Protein AF-A0A2T2RKQ8-F1 (afdb_monomer_lite)

Foldseek 3Di:
DLVVLVVVLVVLVVLLVVLVVCLVPPPDPVSNVVSVVSNLVSVLSNLQSVCVNVVNNVVSPVVSVVSVCCVVVVVVVVVCVVVVVPPD

Radius of gyration: 16.32 Å; chains: 1; bounding box: 51×25×38 Å

Structure (mmCIF, N/CA/C/O backbone):
data_AF-A0A2T2RKQ8-F1
#
_entry.id   AF-A0A2T2RKQ8-F1
#
loop_
_atom_site.group_PDB
_atom_site.id
_atom_site.type_symbol
_atom_site.label_atom_id
_atom_site.label_alt_id
_atom_site.label_comp_id
_atom_site.label_asym_id
_atom_site.label_entity_id
_atom_site.label_seq_id
_atom_site.pdbx_PDB_ins_code
_atom_site.Cartn_x
_atom_site.Cartn_y
_atom_site.Cartn_z
_atom_site.occupancy
_atom_site.B_iso_or_equiv
_atom_site.auth_seq_id
_atom_site.auth_comp_id
_atom_site.auth_asym_id
_atom_site.auth_atom_id
_atom_site.pdbx_PDB_model_num
ATOM 1 N N . MET A 1 1 ? -16.189 8.514 12.567 1.00 72.56 1 MET A N 1
ATOM 2 C CA . MET A 1 1 ? -14.834 7.951 12.357 1.00 72.56 1 MET A CA 1
ATOM 3 C C . MET A 1 1 ? -14.825 6.865 11.281 1.00 72.56 1 MET A C 1
ATOM 5 O O . MET A 1 1 ? -14.087 6.993 10.317 1.00 72.56 1 ME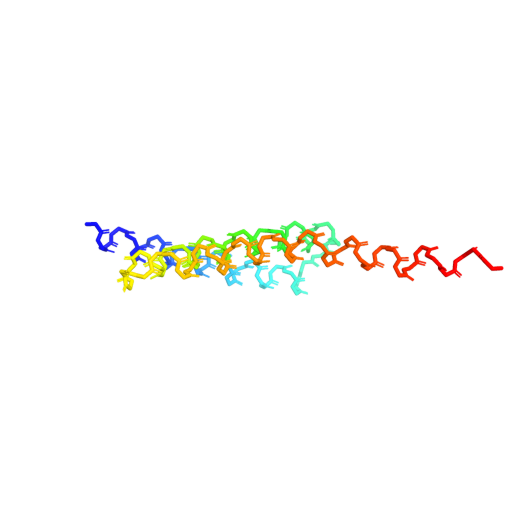T A O 1
ATOM 9 N N . SER A 1 2 ? -15.673 5.836 11.387 1.00 85.50 2 SER A N 1
ATOM 10 C CA . SER A 1 2 ? -15.723 4.707 10.439 1.00 85.50 2 SER A CA 1
ATOM 11 C C . SER A 1 2 ? -16.013 5.101 8.985 1.00 85.50 2 SER A C 1
ATOM 13 O O . SER A 1 2 ? -15.312 4.638 8.094 1.00 85.50 2 SER A O 1
ATOM 15 N N . ALA A 1 3 ? -16.978 5.991 8.729 1.00 90.12 3 ALA A N 1
ATOM 16 C CA . ALA A 1 3 ? -17.308 6.429 7.365 1.00 90.12 3 ALA A CA 1
ATOM 17 C C . ALA A 1 3 ? -16.134 7.128 6.651 1.00 90.12 3 ALA A C 1
ATOM 19 O O . ALA A 1 3 ? -15.900 6.888 5.470 1.00 90.12 3 ALA A O 1
ATOM 20 N N . PHE A 1 4 ? -15.358 7.937 7.381 1.00 93.38 4 PHE A N 1
ATOM 21 C CA . PHE A 1 4 ? -14.141 8.562 6.857 1.00 93.38 4 PHE A CA 1
ATOM 22 C C . PHE A 1 4 ? -13.081 7.510 6.511 1.00 93.38 4 PHE A C 1
ATOM 24 O O . PHE A 1 4 ? -12.536 7.529 5.414 1.00 93.38 4 PHE A O 1
ATOM 31 N N . LEU A 1 5 ? -12.836 6.549 7.410 1.00 93.62 5 LEU A N 1
ATOM 32 C CA . LEU A 1 5 ? -11.886 5.458 7.167 1.00 93.62 5 LEU A CA 1
ATOM 33 C C . LEU A 1 5 ? -12.286 4.595 5.964 1.00 93.62 5 LEU A C 1
ATOM 35 O O . LEU A 1 5 ? -11.433 4.260 5.148 1.00 93.62 5 LEU A O 1
ATOM 39 N N . LEU A 1 6 ? -13.575 4.277 5.823 1.00 94.31 6 LEU A N 1
ATOM 40 C CA . LEU A 1 6 ? -14.100 3.533 4.677 1.00 94.31 6 LEU A CA 1
ATOM 41 C C . LEU A 1 6 ? -13.952 4.321 3.372 1.00 94.31 6 LEU A C 1
ATOM 43 O O . LEU A 1 6 ? -13.471 3.765 2.389 1.00 94.31 6 LEU A O 1
ATOM 47 N N . GLY A 1 7 ? -14.299 5.612 3.365 1.00 95.50 7 GLY A N 1
ATOM 48 C CA . GLY A 1 7 ? -14.105 6.476 2.198 1.00 95.50 7 GLY A CA 1
ATOM 49 C C . GLY A 1 7 ? -12.641 6.519 1.757 1.00 95.50 7 GLY A C 1
ATOM 50 O O . GLY A 1 7 ? -12.335 6.294 0.587 1.00 95.50 7 GLY A O 1
ATOM 51 N N . THR A 1 8 ? -11.724 6.705 2.708 1.00 95.06 8 THR A N 1
ATOM 52 C CA . THR A 1 8 ? -10.279 6.692 2.453 1.00 95.06 8 THR A CA 1
ATOM 53 C C . THR A 1 8 ? -9.800 5.331 1.939 1.00 95.06 8 THR A C 1
ATOM 55 O O . THR A 1 8 ? -9.040 5.283 0.974 1.00 95.06 8 THR A O 1
ATOM 58 N N . ALA A 1 9 ? -10.274 4.217 2.509 1.00 95.62 9 ALA A N 1
ATOM 59 C CA . ALA A 1 9 ? -9.929 2.872 2.041 1.00 95.62 9 ALA A CA 1
ATOM 60 C C . ALA A 1 9 ? -10.367 2.631 0.589 1.00 95.62 9 ALA A C 1
ATOM 62 O O . ALA A 1 9 ? -9.606 2.069 -0.199 1.00 95.62 9 ALA A O 1
ATOM 63 N N . VAL A 1 10 ? -11.564 3.088 0.212 1.00 96.69 10 VAL A N 1
ATOM 64 C CA . VAL A 1 10 ? -12.067 2.982 -1.166 1.00 96.69 10 VAL A CA 1
ATOM 65 C C . VAL A 1 10 ? -11.187 3.786 -2.120 1.00 96.69 10 VAL A C 1
ATOM 67 O O . VAL A 1 10 ? -10.743 3.249 -3.133 1.00 96.69 10 VAL A O 1
ATOM 70 N N . VAL A 1 11 ? -10.867 5.038 -1.780 1.00 96.75 11 VAL A N 1
ATOM 71 C CA . VAL A 1 11 ? -9.991 5.887 -2.605 1.00 96.75 11 VAL A CA 1
ATOM 72 C C . VAL A 1 11 ? -8.612 5.250 -2.779 1.00 96.75 11 VAL A C 1
ATOM 74 O O . VAL A 1 11 ? -8.130 5.138 -3.904 1.00 96.75 11 VAL A O 1
ATOM 77 N N . ILE A 1 12 ? -7.991 4.770 -1.698 1.00 96.50 12 ILE A N 1
ATOM 78 C CA . ILE A 1 12 ? -6.679 4.111 -1.765 1.00 96.50 12 ILE A CA 1
ATOM 79 C C . ILE A 1 12 ? -6.753 2.826 -2.594 1.00 96.50 12 ILE A C 1
ATOM 81 O O . ILE A 1 12 ? -5.847 2.553 -3.380 1.00 96.50 12 ILE A O 1
ATOM 85 N N . THR A 1 13 ? -7.833 2.053 -2.482 1.00 96.69 13 THR A N 1
ATOM 86 C CA . THR A 1 13 ? -8.035 0.844 -3.295 1.00 96.69 13 THR A CA 1
ATOM 87 C C . THR A 1 13 ? -8.106 1.187 -4.783 1.00 96.69 13 THR A C 1
ATOM 89 O O . THR A 1 13 ? -7.434 0.546 -5.589 1.00 96.69 13 THR A O 1
ATOM 92 N N . LEU A 1 14 ? -8.840 2.241 -5.155 1.00 96.69 14 LEU A N 1
ATOM 93 C CA . LEU A 1 14 ? -8.907 2.720 -6.539 1.00 96.69 14 LEU A CA 1
ATOM 94 C C . LEU A 1 14 ? -7.540 3.204 -7.043 1.00 96.69 14 LEU A C 1
ATOM 96 O O . LEU A 1 14 ? -7.116 2.817 -8.131 1.00 96.69 14 LEU A O 1
ATOM 100 N N . LEU A 1 15 ? -6.812 3.986 -6.239 1.00 95.25 15 LEU A N 1
ATOM 101 C CA . LEU A 1 15 ? -5.452 4.427 -6.572 1.00 95.25 15 LEU A CA 1
ATOM 102 C C . LEU A 1 15 ? -4.496 3.243 -6.754 1.00 95.25 15 LEU A C 1
ATOM 104 O O . LEU A 1 15 ? -3.660 3.249 -7.656 1.00 95.25 15 LEU A O 1
ATOM 108 N N . THR A 1 16 ? -4.638 2.210 -5.925 1.00 95.75 16 THR A N 1
ATOM 109 C CA . THR A 1 16 ? -3.846 0.979 -6.021 1.00 95.75 16 THR A CA 1
ATOM 110 C C . THR A 1 16 ? -4.171 0.220 -7.301 1.00 95.75 16 THR A C 1
ATOM 112 O O . THR A 1 16 ? -3.249 -0.181 -8.004 1.00 95.75 16 THR A O 1
ATOM 115 N N . ALA A 1 17 ? -5.450 0.082 -7.661 1.00 95.50 17 ALA A N 1
ATOM 116 C CA . ALA A 1 17 ? -5.864 -0.563 -8.907 1.00 95.50 17 ALA A CA 1
ATOM 117 C C . ALA A 1 17 ? -5.288 0.154 -10.141 1.00 95.50 17 ALA A C 1
ATOM 119 O O . ALA A 1 17 ? -4.717 -0.490 -11.021 1.00 95.50 17 ALA A O 1
ATOM 120 N N . VAL A 1 18 ? -5.349 1.490 -10.171 1.00 94.50 18 VAL A N 1
ATOM 121 C CA . VAL A 1 18 ? -4.718 2.299 -11.229 1.00 94.50 18 VAL A CA 1
ATOM 122 C C . VAL A 1 18 ? -3.198 2.100 -11.246 1.00 94.50 18 VAL A C 1
ATOM 124 O O . VAL A 1 18 ? -2.607 1.942 -12.315 1.00 94.50 18 VAL A O 1
ATOM 127 N N . GLY A 1 19 ? -2.560 2.061 -10.073 1.00 93.50 19 GLY A N 1
ATOM 128 C CA . GLY A 1 19 ? -1.135 1.768 -9.934 1.00 93.50 19 GLY A CA 1
ATOM 129 C C . GLY A 1 19 ? -0.756 0.416 -10.538 1.00 93.50 19 GLY A C 1
ATOM 130 O O . GLY A 1 19 ? 0.178 0.348 -11.331 1.00 93.50 19 GLY A O 1
ATOM 131 N N . VAL A 1 20 ? -1.524 -0.638 -10.251 1.00 94.06 20 VAL A N 1
ATOM 132 C CA . VAL A 1 20 ? -1.312 -1.985 -10.806 1.00 94.06 20 VAL A CA 1
ATOM 133 C C . VAL A 1 20 ? -1.426 -1.988 -12.331 1.00 94.06 20 VAL A C 1
ATOM 135 O O . VAL A 1 20 ? -0.560 -2.544 -13.009 1.00 94.06 20 VAL A O 1
ATOM 138 N N . VAL A 1 21 ? -2.428 -1.303 -12.892 1.00 94.00 21 VAL A N 1
ATOM 139 C CA . VAL A 1 21 ? -2.552 -1.137 -14.351 1.00 94.00 21 VAL A CA 1
ATOM 140 C C . VAL A 1 21 ? -1.323 -0.424 -14.927 1.00 94.00 21 VAL A C 1
ATOM 142 O O . VAL A 1 21 ? -0.790 -0.846 -15.954 1.00 94.00 21 VAL A O 1
ATOM 145 N N . ARG A 1 22 ? -0.807 0.608 -14.247 1.00 91.00 22 ARG A N 1
ATOM 146 C CA . ARG A 1 22 ? 0.395 1.343 -14.674 1.00 91.00 22 ARG A CA 1
ATOM 147 C C . ARG A 1 22 ? 1.679 0.513 -14.576 1.00 91.00 22 ARG A C 1
ATOM 149 O O . ARG A 1 22 ? 2.568 0.699 -15.403 1.00 91.00 22 ARG A O 1
ATOM 156 N N . ILE A 1 23 ? 1.781 -0.421 -13.629 1.00 91.75 23 ILE A N 1
ATOM 157 C CA . ILE A 1 23 ? 2.906 -1.371 -13.556 1.00 91.75 23 ILE A CA 1
ATOM 158 C C . ILE A 1 23 ? 2.922 -2.270 -14.800 1.00 91.75 23 ILE A C 1
ATOM 160 O O . ILE A 1 23 ? 3.980 -2.465 -15.397 1.00 91.75 23 ILE A O 1
ATOM 164 N N . ALA A 1 24 ? 1.760 -2.782 -15.217 1.00 90.38 24 ALA A N 1
ATOM 165 C CA . ALA A 1 24 ? 1.654 -3.677 -16.370 1.00 90.38 24 ALA A CA 1
ATOM 166 C C . ALA A 1 24 ? 1.808 -2.943 -17.716 1.00 90.38 24 ALA A C 1
ATOM 168 O O . ALA A 1 24 ? 2.526 -3.405 -18.601 1.00 90.38 24 ALA A O 1
ATOM 169 N N . MET A 1 25 ? 1.153 -1.788 -17.867 1.00 91.25 25 MET A N 1
ATOM 170 C CA . MET A 1 25 ? 1.034 -1.064 -19.141 1.00 91.25 25 MET A CA 1
ATOM 171 C C . MET A 1 25 ? 1.943 0.172 -19.246 1.00 91.25 25 MET A C 1
ATOM 173 O O . MET A 1 25 ? 1.874 0.909 -20.227 1.00 91.25 25 MET A O 1
ATOM 177 N N . GLY A 1 26 ? 2.802 0.430 -18.255 1.00 85.31 26 GLY A N 1
ATOM 178 C CA . GLY A 1 26 ? 3.678 1.603 -18.247 1.00 85.31 26 GLY A CA 1
ATOM 179 C C . GLY A 1 26 ? 4.653 1.611 -19.439 1.00 85.31 26 GLY A C 1
ATOM 180 O O . GLY A 1 26 ? 5.306 0.588 -19.673 1.00 85.31 26 GLY A O 1
ATOM 181 N N . PRO A 1 27 ? 4.793 2.726 -20.183 1.00 85.81 27 PRO A N 1
ATOM 182 C CA . PRO A 1 27 ? 5.643 2.800 -21.375 1.00 85.81 27 PRO A CA 1
ATOM 183 C C . PRO A 1 27 ? 7.139 2.869 -21.042 1.00 85.81 27 PRO A C 1
ATOM 185 O O . PRO A 1 27 ? 7.963 2.373 -21.806 1.00 85.81 27 PRO A O 1
ATOM 188 N N 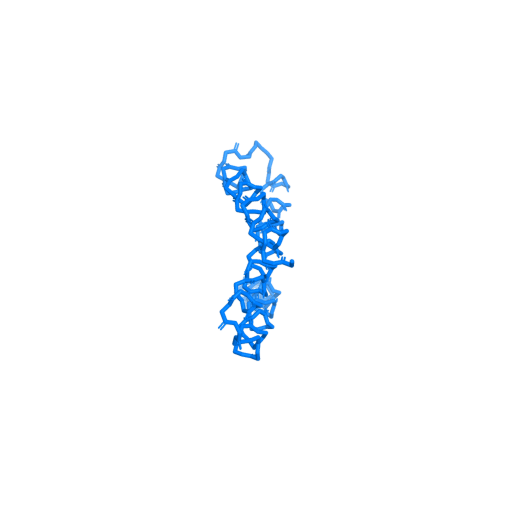. ARG A 1 28 ? 7.507 3.462 -19.898 1.00 91.75 28 ARG A N 1
ATOM 189 C CA . ARG A 1 28 ? 8.897 3.534 -19.425 1.00 91.75 28 ARG A CA 1
ATOM 190 C C . ARG A 1 28 ? 9.112 2.611 -18.233 1.00 91.75 28 ARG A C 1
ATOM 192 O O . ARG A 1 28 ? 8.254 2.500 -17.362 1.00 91.75 28 ARG A O 1
ATOM 199 N N . VAL A 1 29 ? 10.302 2.015 -18.144 1.00 89.00 29 VAL A N 1
ATOM 200 C CA . VAL A 1 29 ? 10.715 1.191 -16.991 1.00 89.00 29 VAL A CA 1
ATOM 201 C C . VAL A 1 29 ? 10.605 1.989 -15.686 1.00 89.00 29 VAL A C 1
ATOM 203 O O . VAL A 1 29 ? 10.092 1.484 -14.692 1.00 89.00 29 VAL A O 1
ATOM 206 N N . PHE A 1 30 ? 10.986 3.269 -15.717 1.00 87.00 30 PHE A N 1
ATOM 207 C CA . PHE A 1 30 ? 10.868 4.166 -14.568 1.00 87.00 30 PHE A CA 1
ATOM 208 C C . PHE A 1 30 ? 9.416 4.357 -14.090 1.00 87.00 30 PHE A C 1
ATOM 210 O O . PHE A 1 30 ? 9.171 4.326 -12.887 1.00 87.00 30 PHE A O 1
ATOM 217 N N . ASP A 1 31 ? 8.441 4.473 -15.004 1.00 88.25 31 ASP A N 1
ATOM 218 C CA . ASP A 1 31 ? 7.020 4.578 -14.633 1.00 88.25 31 ASP A CA 1
ATOM 219 C C . ASP A 1 31 ? 6.534 3.333 -13.889 1.00 88.25 31 ASP A C 1
ATOM 221 O O . ASP A 1 31 ? 5.736 3.442 -12.958 1.00 88.25 31 ASP A O 1
ATOM 225 N N . ARG A 1 32 ? 7.026 2.154 -14.287 1.00 90.00 32 ARG A N 1
ATOM 226 C CA . ARG A 1 32 ? 6.663 0.877 -13.661 1.00 90.00 32 ARG A CA 1
ATOM 227 C C . ARG A 1 32 ? 7.260 0.752 -12.263 1.00 90.00 32 ARG A C 1
ATOM 229 O O . ARG A 1 32 ? 6.543 0.363 -11.349 1.00 90.00 32 ARG A O 1
ATOM 236 N N . ILE A 1 33 ? 8.528 1.136 -12.091 1.00 89.81 33 ILE A N 1
ATOM 237 C CA . ILE A 1 33 ? 9.213 1.132 -10.786 1.00 89.81 33 ILE A CA 1
ATOM 238 C C . ILE A 1 33 ? 8.540 2.115 -9.818 1.00 89.81 33 ILE A C 1
ATOM 240 O O . ILE A 1 33 ? 8.286 1.790 -8.656 1.00 89.81 33 ILE A O 1
ATOM 244 N N . LEU A 1 34 ? 8.207 3.318 -10.294 1.00 90.88 34 LEU A N 1
ATOM 245 C CA . LEU A 1 34 ? 7.510 4.307 -9.476 1.00 90.88 34 LEU A CA 1
ATOM 246 C C . LEU A 1 34 ? 6.111 3.810 -9.079 1.00 90.88 34 LEU A C 1
ATOM 248 O O . LEU A 1 34 ? 5.724 3.916 -7.914 1.00 90.88 34 LEU A O 1
ATOM 252 N N . ALA A 1 35 ? 5.372 3.220 -10.025 1.00 93.19 35 ALA A N 1
ATOM 253 C CA . ALA A 1 35 ? 4.053 2.654 -9.766 1.00 93.19 35 ALA A CA 1
ATOM 254 C C . ALA A 1 35 ? 4.104 1.465 -8.790 1.00 93.19 35 ALA A C 1
ATOM 256 O O . ALA A 1 35 ? 3.244 1.377 -7.916 1.00 93.19 35 ALA A O 1
ATOM 257 N N . SER A 1 36 ? 5.119 0.595 -8.865 1.00 92.00 36 SER A N 1
ATOM 258 C CA . SER A 1 36 ? 5.278 -0.509 -7.908 1.00 92.00 36 SER A CA 1
ATOM 259 C C . SER A 1 36 ? 5.554 -0.016 -6.494 1.00 92.00 36 SER A C 1
ATOM 261 O O . SER A 1 36 ? 4.971 -0.535 -5.547 1.00 92.00 36 SER A O 1
ATOM 263 N N . ASN A 1 37 ? 6.378 1.026 -6.342 1.00 91.81 37 ASN A N 1
ATOM 264 C CA . ASN A 1 37 ? 6.627 1.623 -5.031 1.00 91.81 37 ASN A CA 1
ATOM 265 C C . ASN A 1 37 ? 5.346 2.226 -4.430 1.00 91.81 37 ASN A C 1
ATOM 267 O O . ASN A 1 37 ? 5.037 2.006 -3.260 1.00 91.81 37 ASN A O 1
ATOM 271 N N . LEU A 1 38 ? 4.566 2.936 -5.251 1.00 93.19 38 LEU A N 1
ATOM 272 C CA . LEU A 1 38 ? 3.294 3.521 -4.828 1.00 93.19 38 LEU A CA 1
ATOM 273 C C . LEU A 1 38 ? 2.284 2.448 -4.386 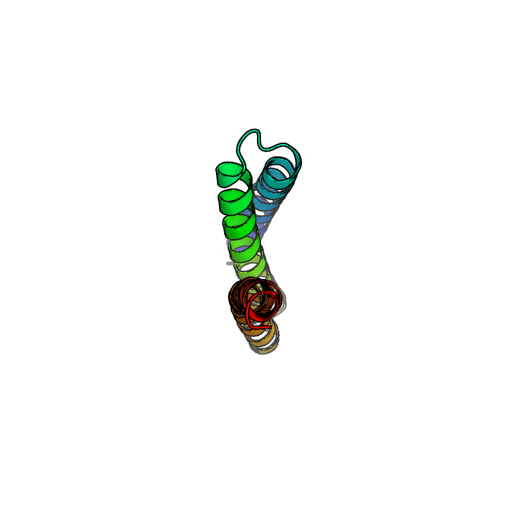1.00 93.19 38 LEU A C 1
ATOM 275 O O . LEU A 1 38 ? 1.630 2.606 -3.357 1.00 93.19 38 LEU A O 1
ATOM 279 N N . VAL A 1 39 ? 2.177 1.344 -5.137 1.00 94.88 39 VAL A N 1
ATOM 280 C CA . VAL A 1 39 ? 1.291 0.218 -4.799 1.00 94.88 39 VAL A CA 1
ATOM 281 C C . VAL A 1 39 ? 1.668 -0.390 -3.450 1.00 94.88 39 VAL A C 1
ATOM 283 O O . VAL A 1 39 ? 0.784 -0.588 -2.619 1.00 94.88 39 VAL A O 1
ATOM 286 N N . THR A 1 40 ? 2.956 -0.621 -3.186 1.00 94.06 40 THR A N 1
ATOM 287 C CA . THR A 1 40 ? 3.410 -1.168 -1.900 1.00 94.06 40 THR A CA 1
ATOM 288 C C . THR A 1 40 ? 2.994 -0.276 -0.730 1.00 94.06 40 THR A C 1
ATOM 290 O O . THR A 1 40 ? 2.405 -0.768 0.229 1.00 94.06 40 THR A O 1
ATOM 293 N N . ILE A 1 41 ? 3.213 1.040 -0.819 1.00 95.06 41 ILE A N 1
ATOM 294 C CA . ILE A 1 41 ? 2.831 1.986 0.245 1.00 95.06 41 ILE A CA 1
ATOM 295 C C . ILE A 1 41 ? 1.310 1.993 0.462 1.00 95.06 41 ILE A C 1
ATOM 297 O O . ILE A 1 41 ? 0.844 1.987 1.603 1.00 95.06 41 ILE A O 1
ATOM 301 N N . ASN A 1 42 ? 0.522 1.952 -0.613 1.00 95.81 42 ASN A N 1
ATOM 302 C CA . ASN A 1 42 ? -0.934 1.909 -0.503 1.00 95.81 42 ASN A CA 1
ATOM 303 C C . ASN A 1 42 ? -1.441 0.614 0.149 1.00 95.81 42 ASN A C 1
ATOM 305 O O . ASN A 1 42 ? -2.386 0.659 0.935 1.00 95.81 42 ASN A O 1
ATOM 309 N N . VAL A 1 43 ? -0.800 -0.527 -0.119 1.00 95.50 43 VAL A N 1
ATOM 310 C CA . VAL A 1 43 ? -1.117 -1.800 0.550 1.00 95.50 43 VAL A CA 1
ATOM 311 C C . VAL A 1 43 ? -0.855 -1.708 2.056 1.00 95.50 43 VAL A C 1
ATOM 313 O O . VAL A 1 43 ? -1.689 -2.153 2.845 1.00 95.50 43 VAL A O 1
ATOM 316 N N . LEU A 1 44 ? 0.245 -1.071 2.473 1.00 96.75 44 LEU A N 1
ATOM 317 C CA . LEU A 1 44 ? 0.528 -0.825 3.893 1.00 96.75 44 LEU A CA 1
ATOM 318 C C . LEU A 1 44 ? -0.558 0.028 4.553 1.00 96.75 44 LEU A C 1
ATOM 320 O O . LEU A 1 44 ? -1.055 -0.317 5.624 1.00 96.75 44 LEU A O 1
ATOM 324 N N . LEU A 1 45 ? -0.964 1.116 3.896 1.00 96.00 45 LEU A N 1
ATOM 325 C CA . LEU A 1 45 ? -2.042 1.980 4.377 1.00 96.00 45 LEU A CA 1
ATOM 326 C C . LEU A 1 45 ? -3.367 1.219 4.500 1.00 96.00 45 LEU A C 1
ATOM 328 O O . LEU A 1 45 ? -4.066 1.370 5.502 1.00 96.00 45 LEU A O 1
ATOM 332 N N . LEU A 1 46 ? -3.700 0.371 3.522 1.00 96.75 46 LEU A N 1
ATOM 333 C CA . LEU A 1 46 ? -4.905 -0.457 3.570 1.00 96.75 46 LEU A CA 1
ATOM 334 C C . LEU A 1 46 ? -4.878 -1.442 4.740 1.00 96.75 46 LEU A C 1
ATOM 336 O O . LEU A 1 46 ? -5.889 -1.562 5.429 1.00 96.75 46 LEU A O 1
ATOM 340 N N . LEU A 1 47 ? -3.741 -2.088 5.022 1.00 96.44 47 LEU A N 1
ATOM 341 C CA . LEU A 1 47 ? -3.605 -2.966 6.192 1.00 96.44 47 LEU A CA 1
ATOM 342 C C . LEU A 1 47 ? -3.906 -2.209 7.488 1.00 96.44 47 LEU A C 1
ATOM 344 O O . LEU A 1 47 ? -4.694 -2.684 8.305 1.00 96.44 47 LEU A O 1
ATOM 348 N N . LEU A 1 48 ? -3.345 -1.008 7.653 1.00 96.50 48 LEU A N 1
ATOM 349 C CA . LEU A 1 48 ? -3.588 -0.190 8.839 1.00 96.50 48 LEU A CA 1
ATOM 350 C C . LEU A 1 48 ? -5.062 0.212 8.957 1.00 96.50 48 LEU A C 1
ATOM 352 O O . LEU A 1 48 ? -5.659 0.021 10.016 1.00 96.50 48 LEU A O 1
ATOM 356 N N . ILE A 1 49 ? -5.676 0.709 7.877 1.00 96.00 49 ILE A N 1
ATOM 357 C CA . ILE A 1 49 ? -7.088 1.120 7.886 1.00 96.00 49 ILE A CA 1
ATOM 358 C C . ILE A 1 49 ? -7.999 -0.068 8.214 1.00 96.00 49 ILE A C 1
ATOM 360 O O . ILE A 1 49 ? -8.887 0.060 9.057 1.00 96.00 49 ILE A O 1
ATOM 364 N N . VAL A 1 50 ? -7.757 -1.235 7.614 1.00 94.88 50 VAL A N 1
ATOM 365 C CA . VAL A 1 50 ? -8.504 -2.464 7.917 1.00 94.88 50 VAL A CA 1
ATOM 366 C C . VAL A 1 50 ? -8.320 -2.866 9.383 1.00 94.88 50 VAL A C 1
ATOM 368 O O . VAL A 1 50 ? -9.296 -3.213 10.048 1.00 94.88 50 VAL A O 1
ATOM 371 N N . GLY A 1 51 ? -7.111 -2.738 9.933 1.00 94.88 51 GLY A N 1
ATOM 372 C CA . GLY A 1 51 ? -6.847 -2.982 11.351 1.00 94.88 51 GLY A CA 1
ATOM 373 C C . GLY A 1 51 ? -7.630 -2.071 12.293 1.00 94.88 51 GLY A C 1
ATOM 374 O O . GLY A 1 51 ? -8.150 -2.546 13.307 1.00 94.88 51 GLY A O 1
ATOM 375 N N . PHE A 1 52 ? -7.767 -0.791 11.941 1.00 94.12 52 PHE A N 1
ATOM 376 C CA . PHE A 1 52 ? -8.619 0.155 12.665 1.00 94.12 52 PHE A CA 1
ATOM 377 C C . PHE A 1 52 ? -10.108 -0.182 12.532 1.00 94.12 52 PHE A C 1
ATOM 379 O O . PHE A 1 52 ? -10.828 -0.122 13.526 1.00 94.12 52 PHE A O 1
ATOM 386 N N . LEU A 1 53 ? -10.572 -0.576 11.342 1.00 93.50 53 LEU A N 1
ATOM 387 C CA . LEU A 1 53 ? -11.974 -0.940 11.102 1.00 93.50 53 LEU A CA 1
ATOM 388 C C . LEU A 1 53 ? -12.389 -2.224 11.836 1.00 93.50 53 LEU A C 1
ATOM 390 O O . LEU A 1 53 ? -13.517 -2.315 12.312 1.00 93.50 53 LEU A O 1
ATOM 394 N N . LEU A 1 54 ? -11.483 -3.198 11.955 1.00 92.94 54 LEU A N 1
ATOM 395 C CA . LEU A 1 54 ? -11.731 -4.483 12.621 1.00 92.94 54 LEU A CA 1
ATOM 396 C C . LEU A 1 54 ? -11.438 -4.462 14.131 1.00 92.94 54 LEU A C 1
ATOM 398 O O . LEU A 1 54 ? -11.613 -5.481 14.799 1.00 92.94 54 LEU A O 1
ATOM 402 N N . GLY A 1 55 ? -10.941 -3.346 14.677 1.00 92.62 55 GLY A N 1
ATOM 403 C CA . GLY A 1 55 ? -10.562 -3.232 16.090 1.00 92.62 55 GLY A CA 1
ATOM 404 C C . GLY A 1 55 ? -9.351 -4.086 16.497 1.00 92.62 55 GLY A C 1
ATOM 405 O O . GLY A 1 55 ? -9.096 -4.270 17.684 1.00 92.62 55 GLY A O 1
ATOM 406 N N . ARG A 1 56 ? -8.587 -4.615 15.532 1.00 93.81 56 ARG A N 1
ATOM 407 C CA . ARG A 1 56 ? -7.426 -5.502 15.752 1.00 93.81 56 ARG A CA 1
ATOM 408 C C . ARG A 1 56 ? -6.115 -4.861 15.302 1.00 93.81 56 ARG A C 1
ATOM 410 O O . ARG A 1 56 ? -5.272 -5.521 14.703 1.00 93.81 56 ARG A O 1
ATOM 417 N N . VAL A 1 57 ? -5.935 -3.577 15.607 1.00 94.19 57 VAL A N 1
ATOM 418 C CA . VAL A 1 57 ? -4.826 -2.744 15.101 1.00 94.19 57 VAL A CA 1
ATOM 419 C C . VAL A 1 57 ? -3.457 -3.409 15.269 1.00 94.19 57 VAL A C 1
ATOM 421 O O . VAL A 1 57 ? -2.682 -3.425 14.323 1.00 94.19 57 VAL A O 1
ATOM 424 N N . LYS A 1 58 ? -3.184 -4.026 16.426 1.00 95.69 58 LYS A N 1
ATOM 425 C CA . LYS A 1 58 ? -1.883 -4.646 16.731 1.00 95.69 58 LYS A CA 1
ATOM 426 C C . LYS A 1 58 ? -1.449 -5.681 15.683 1.00 95.69 58 LYS A C 1
ATOM 428 O O . LYS A 1 58 ? -0.342 -5.595 15.174 1.00 95.69 58 LYS A O 1
ATOM 433 N N . LEU A 1 59 ? -2.353 -6.583 15.292 1.00 96.44 59 LEU A N 1
ATOM 434 C CA . LEU A 1 59 ? -2.066 -7.621 14.295 1.00 96.44 59 LEU A CA 1
ATOM 435 C C . LEU A 1 59 ? -1.745 -7.011 12.926 1.00 96.44 59 LEU A C 1
ATOM 437 O O . LEU A 1 59 ? -0.804 -7.422 12.255 1.00 96.44 59 LEU A O 1
ATOM 441 N N . PHE A 1 60 ? -2.532 -6.024 12.501 1.00 96.44 60 PHE A N 1
ATOM 442 C CA . PHE A 1 60 ? -2.358 -5.407 11.188 1.00 96.44 60 PHE A CA 1
ATOM 443 C C . PHE A 1 60 ? -1.134 -4.495 11.118 1.00 96.44 60 PHE A C 1
ATOM 445 O O . PHE A 1 60 ? -0.537 -4.381 10.052 1.00 96.44 60 PHE A O 1
ATOM 452 N N . VAL A 1 61 ? -0.739 -3.879 12.234 1.00 97.06 61 VAL A N 1
ATOM 453 C CA . VAL A 1 61 ? 0.526 -3.142 12.340 1.00 97.06 61 VAL A CA 1
ATOM 454 C C . VAL A 1 61 ? 1.710 -4.090 12.171 1.00 97.06 61 VAL A C 1
ATOM 456 O O . VAL A 1 61 ? 2.605 -3.778 11.390 1.00 97.06 61 VAL A O 1
ATOM 459 N N . ASP A 1 62 ? 1.690 -5.262 12.812 1.00 96.88 62 ASP A N 1
ATOM 460 C CA . ASP A 1 62 ? 2.751 -6.265 12.649 1.00 96.88 62 ASP A CA 1
ATOM 461 C C . ASP A 1 62 ? 2.864 -6.717 11.180 1.00 96.88 62 ASP A C 1
ATOM 463 O O . ASP A 1 62 ? 3.962 -6.757 10.618 1.00 96.88 62 ASP A O 1
ATOM 467 N N . LEU A 1 63 ? 1.725 -6.966 10.516 1.00 96.25 63 LEU A N 1
ATOM 468 C CA . LEU A 1 63 ? 1.690 -7.264 9.079 1.00 96.25 63 LEU A CA 1
ATOM 469 C C . LEU A 1 63 ? 2.223 -6.099 8.237 1.00 96.25 63 LEU A C 1
ATOM 471 O O . LEU A 1 63 ? 3.028 -6.323 7.337 1.00 96.25 63 LEU A O 1
ATOM 475 N N . ALA A 1 64 ? 1.809 -4.862 8.515 1.00 96.31 64 ALA A N 1
ATOM 476 C CA . ALA A 1 64 ? 2.263 -3.693 7.768 1.00 96.31 64 ALA A CA 1
ATOM 477 C C . ALA A 1 64 ? 3.784 -3.506 7.889 1.00 96.31 64 ALA A C 1
ATOM 479 O O . ALA A 1 64 ? 4.460 -3.280 6.889 1.00 96.31 64 ALA A O 1
ATOM 480 N N . ILE A 1 65 ? 4.353 -3.673 9.083 1.00 95.94 65 ILE A N 1
ATOM 481 C CA . ILE A 1 65 ? 5.805 -3.601 9.277 1.00 95.94 65 ILE A CA 1
ATOM 482 C C . ILE A 1 65 ? 6.505 -4.723 8.498 1.00 95.94 65 ILE A C 1
ATOM 484 O O . ILE A 1 65 ? 7.485 -4.459 7.802 1.00 95.94 65 ILE A O 1
ATOM 488 N N . ALA A 1 66 ? 5.984 -5.953 8.532 1.00 95.81 66 ALA A N 1
ATOM 489 C CA . ALA A 1 66 ? 6.537 -7.063 7.756 1.00 95.81 66 ALA A CA 1
ATOM 490 C C . ALA A 1 66 ? 6.506 -6.790 6.240 1.00 95.81 66 ALA A C 1
ATOM 492 O O . ALA A 1 66 ? 7.516 -6.973 5.561 1.00 95.81 66 ALA A O 1
ATOM 493 N N . PHE A 1 67 ? 5.388 -6.292 5.701 1.00 93.69 67 PHE A N 1
ATOM 494 C CA . PHE A 1 67 ? 5.279 -5.922 4.286 1.00 93.69 67 PHE A CA 1
ATOM 495 C C . PHE A 1 67 ? 6.183 -4.739 3.913 1.00 93.69 67 PHE A C 1
ATOM 497 O O . PHE A 1 67 ? 6.741 -4.728 2.816 1.00 93.69 67 PHE A O 1
ATOM 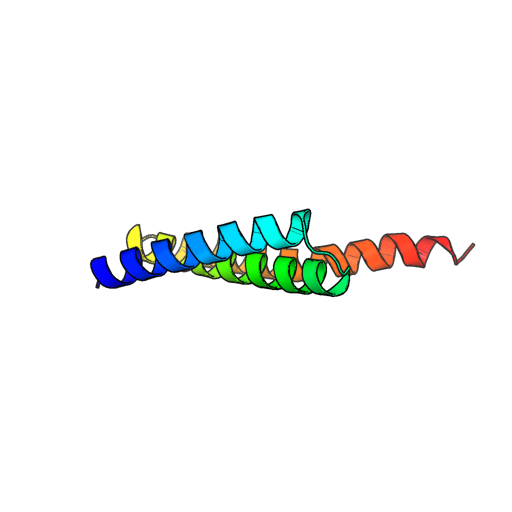504 N N . ALA A 1 68 ? 6.378 -3.774 4.815 1.00 94.12 68 ALA A N 1
ATOM 505 C CA . ALA A 1 68 ? 7.289 -2.654 4.597 1.00 94.12 68 ALA A CA 1
ATOM 506 C C . ALA A 1 68 ? 8.739 -3.142 4.488 1.00 94.12 68 ALA A C 1
ATOM 508 O O . ALA A 1 68 ? 9.465 -2.746 3.576 1.00 94.12 68 ALA A O 1
ATOM 509 N N . LEU A 1 69 ? 9.132 -4.062 5.375 1.00 95.19 69 LEU A N 1
ATOM 510 C CA . LEU A 1 69 ? 10.437 -4.711 5.325 1.00 95.19 69 LEU A CA 1
ATOM 511 C C . LEU A 1 69 ? 10.599 -5.532 4.046 1.00 95.19 69 LEU A C 1
ATOM 513 O O . LEU A 1 69 ? 11.620 -5.399 3.382 1.00 95.19 69 LEU A O 1
ATOM 517 N N . LEU A 1 70 ? 9.601 -6.324 3.646 1.00 92.94 70 LEU A N 1
ATOM 518 C CA . LEU A 1 70 ? 9.653 -7.094 2.397 1.00 92.94 70 LEU A CA 1
ATOM 519 C C . LEU A 1 70 ? 9.820 -6.195 1.166 1.00 92.94 70 LEU A C 1
ATOM 521 O O . LEU A 1 70 ? 10.643 -6.500 0.304 1.00 92.94 70 LEU A O 1
ATOM 525 N N . GLY A 1 71 ? 9.100 -5.070 1.104 1.00 89.50 71 GLY A N 1
ATOM 526 C CA . GLY A 1 71 ? 9.211 -4.106 0.006 1.00 89.50 71 GLY A CA 1
ATOM 527 C C . GLY A 1 71 ? 10.627 -3.551 -0.184 1.00 89.50 71 GLY A C 1
ATOM 528 O O . GLY A 1 71 ? 11.016 -3.239 -1.307 1.00 89.50 71 GLY A O 1
ATOM 529 N N . PHE A 1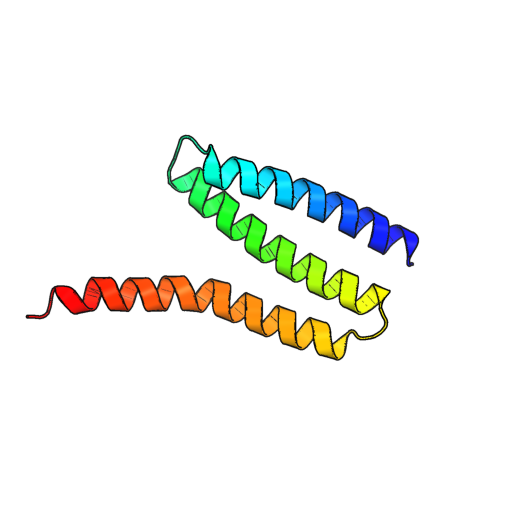 72 ? 11.414 -3.486 0.891 1.00 88.31 72 PHE A N 1
ATOM 530 C CA . PHE A 1 72 ? 12.815 -3.065 0.861 1.00 88.31 72 PHE A CA 1
ATOM 531 C C . PHE A 1 72 ? 13.798 -4.234 0.685 1.00 88.31 72 PHE A C 1
ATOM 533 O O . PHE A 1 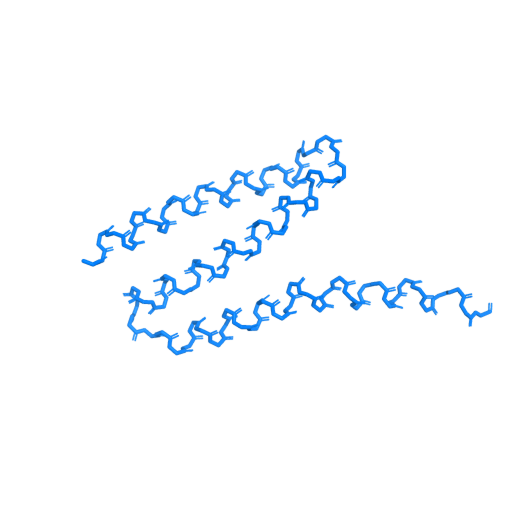72 ? 14.756 -4.147 -0.084 1.00 88.31 72 PHE A O 1
ATOM 540 N N . LEU A 1 73 ? 13.565 -5.346 1.384 1.00 92.75 73 LEU A N 1
ATOM 541 C CA . LEU A 1 73 ? 14.465 -6.498 1.411 1.00 92.75 73 LEU A CA 1
ATOM 542 C C . LEU A 1 73 ? 14.457 -7.284 0.099 1.00 92.75 73 LEU A C 1
ATOM 544 O O . LEU A 1 73 ? 15.504 -7.791 -0.293 1.00 92.75 73 LEU A O 1
ATOM 548 N N . VAL A 1 74 ? 13.321 -7.380 -0.599 1.00 89.81 74 VAL A N 1
ATOM 549 C CA . VAL A 1 74 ? 13.216 -8.156 -1.847 1.00 89.81 74 VAL A CA 1
ATOM 550 C C . VAL A 1 74 ? 14.132 -7.598 -2.950 1.00 89.81 74 VAL A C 1
ATOM 552 O O . VAL A 1 74 ? 14.944 -8.367 -3.470 1.00 89.81 74 VAL A O 1
ATOM 555 N N . PRO A 1 75 ? 14.101 -6.292 -3.289 1.00 87.81 75 PRO A N 1
ATOM 556 C CA . PRO A 1 75 ? 15.042 -5.720 -4.254 1.00 87.81 75 PRO A CA 1
ATOM 557 C C . PRO A 1 75 ? 16.506 -5.834 -3.813 1.00 87.81 75 PRO A C 1
ATOM 559 O O . PRO A 1 75 ? 17.376 -6.107 -4.639 1.00 87.81 75 PRO A O 1
ATOM 562 N N . LEU A 1 76 ? 16.785 -5.661 -2.515 1.00 90.62 76 LEU A N 1
ATOM 563 C CA . LEU A 1 76 ? 18.140 -5.771 -1.968 1.00 90.62 76 LEU A CA 1
ATOM 564 C C . LEU A 1 76 ? 18.701 -7.193 -2.120 1.00 90.62 76 LEU A C 1
ATOM 566 O O . LEU A 1 76 ? 19.835 -7.372 -2.567 1.00 90.62 76 LEU A O 1
ATOM 570 N N . ALA A 1 77 ? 17.900 -8.205 -1.781 1.00 91.25 77 ALA A N 1
ATOM 571 C CA . ALA A 1 77 ? 18.256 -9.608 -1.946 1.00 91.25 77 ALA A CA 1
ATOM 572 C C . ALA A 1 77 ? 18.426 -9.972 -3.428 1.00 91.25 77 ALA A C 1
ATOM 574 O O . ALA A 1 77 ? 19.407 -10.619 -3.789 1.00 91.25 77 ALA A O 1
ATOM 575 N N . ALA A 1 78 ? 17.527 -9.500 -4.297 1.00 88.69 78 ALA A N 1
ATOM 576 C CA . ALA A 1 78 ? 17.630 -9.708 -5.739 1.00 88.69 78 ALA A CA 1
ATOM 577 C C . ALA A 1 78 ? 18.925 -9.111 -6.315 1.00 88.69 78 ALA A C 1
ATOM 579 O O . ALA A 1 78 ? 19.626 -9.779 -7.072 1.00 88.69 78 ALA A O 1
ATOM 580 N N . GLY A 1 79 ? 19.294 -7.894 -5.903 1.00 88.50 79 GLY A N 1
ATOM 581 C CA . GLY A 1 79 ? 20.549 -7.262 -6.314 1.00 88.50 79 GLY A CA 1
ATOM 582 C C . GLY A 1 79 ? 21.786 -8.057 -5.889 1.00 88.50 79 GLY A C 1
ATOM 583 O O . GLY A 1 79 ? 22.719 -8.201 -6.674 1.00 88.50 79 GLY A O 1
ATOM 584 N N . ARG A 1 80 ? 21.782 -8.640 -4.682 1.00 88.25 80 ARG A N 1
ATOM 585 C CA . ARG A 1 80 ? 22.874 -9.508 -4.205 1.00 88.25 80 ARG A CA 1
ATOM 586 C C . ARG A 1 80 ? 22.973 -10.820 -4.979 1.00 88.25 80 ARG A C 1
ATOM 588 O O . ARG A 1 80 ? 24.081 -11.243 -5.280 1.00 88.25 80 ARG A O 1
ATOM 595 N N . LEU A 1 81 ? 21.843 -11.439 -5.320 1.00 88.38 81 LEU A N 1
ATOM 596 C CA . LEU A 1 81 ? 21.820 -12.671 -6.116 1.00 88.38 81 LEU A CA 1
ATOM 597 C C . LEU A 1 81 ? 22.336 -12.455 -7.546 1.00 88.38 81 LEU A C 1
ATOM 599 O O . LEU A 1 81 ? 22.944 -13.357 -8.113 1.00 88.38 81 LEU A O 1
ATOM 603 N N . VAL A 1 82 ? 22.098 -11.273 -8.121 1.00 83.88 82 VAL A N 1
ATOM 604 C CA . VAL A 1 82 ? 22.608 -10.910 -9.452 1.00 83.88 82 VAL A CA 1
ATOM 605 C C . VAL A 1 82 ? 24.084 -10.511 -9.393 1.00 83.88 82 VAL A C 1
ATOM 607 O O . VAL A 1 82 ? 24.868 -11.004 -10.195 1.00 83.88 82 VAL A O 1
ATOM 610 N N . GLY A 1 83 ? 24.473 -9.656 -8.440 1.00 75.00 83 GLY A N 1
ATOM 611 C CA . GLY A 1 83 ? 25.850 -9.165 -8.309 1.00 75.00 83 GLY A CA 1
ATOM 612 C C . GLY A 1 83 ? 26.852 -10.233 -7.870 1.00 75.00 83 GLY A C 1
ATOM 613 O O . GLY A 1 83 ? 27.974 -10.237 -8.350 1.00 75.00 83 GLY A O 1
ATOM 614 N N . GLY A 1 84 ? 26.442 -11.199 -7.043 1.00 64.75 84 GLY A N 1
ATOM 615 C CA . GLY A 1 84 ? 27.317 -12.299 -6.615 1.00 64.75 84 GLY A CA 1
ATOM 616 C C . GLY A 1 84 ? 27.630 -13.336 -7.703 1.00 64.75 84 GLY A C 1
ATOM 617 O O . GLY A 1 84 ? 28.268 -14.341 -7.408 1.00 64.75 84 GLY A O 1
ATOM 618 N N . LYS A 1 85 ? 27.147 -13.142 -8.939 1.00 57.06 85 LYS A N 1
ATOM 619 C CA . LYS A 1 85 ? 27.364 -14.052 -10.074 1.00 57.06 85 LYS A CA 1
ATOM 620 C C . LYS A 1 85 ? 28.552 -13.639 -10.966 1.00 57.06 85 LYS A C 1
ATOM 622 O O . LYS A 1 85 ? 28.872 -14.396 -11.874 1.00 57.06 85 LYS A O 1
ATOM 627 N N . ASP A 1 86 ? 29.177 -12.486 -10.707 1.00 59.50 86 ASP A N 1
ATOM 628 C CA . ASP A 1 86 ? 30.303 -11.925 -11.486 1.00 59.50 86 ASP A CA 1
ATOM 629 C C . ASP A 1 86 ? 31.663 -12.031 -10.751 1.00 59.50 86 ASP A C 1
ATOM 631 O O . ASP A 1 86 ? 32.699 -11.659 -11.291 1.00 59.50 86 ASP A O 1
ATOM 635 N N . ASP A 1 87 ? 31.671 -12.581 -9.529 1.00 56.59 87 ASP A N 1
ATOM 636 C CA . ASP A 1 87 ? 32.865 -12.766 -8.686 1.00 56.59 87 ASP A CA 1
ATOM 637 C C . ASP A 1 87 ? 33.434 -14.204 -8.788 1.00 56.59 87 ASP A C 1
ATOM 639 O O . ASP A 1 87 ? 33.700 -14.853 -7.770 1.00 56.59 87 ASP A O 1
ATOM 643 N N . GLY A 1 88 ? 33.565 -14.739 -10.010 1.00 52.97 88 GLY A N 1
ATOM 644 C CA . GLY A 1 88 ? 34.080 -16.091 -10.289 1.00 52.97 88 GLY A CA 1
ATOM 645 C C . GLY A 1 88 ? 35.080 -16.135 -11.432 1.00 52.97 88 GLY A C 1
ATOM 646 O O . GLY A 1 88 ? 34.662 -15.825 -12.568 1.00 52.97 88 GLY A O 1
#

Secondary structure (DSSP, 8-state):
-HHHHHHHHHHHHHHHHHHHHHHHH-SSHHHHHHHHHHHHHHHHHHHHHHHHHTT-HHHHHHHHHHHHHHHHHHHHHHHHHHHTTS--

Sequence (88 aa):
MSAFLLGTAVVITLLTAVGVVRIAMGPRVFDRILASNLVTINVLLLLLIVGFLLGRVKLFVDLAIAFALLGFLVPLAAGRLVGGKDDG

pLDDT: mean 90.62, std 9.07, range [52.97, 97.06]